Protein AF-A0A842UZA4-F1 (afdb_monomer)

Foldseek 3Di:
DADPVLVVVQQVVCVVVVHDDDVVNSVVVSVVVVVLVVQQCVVCVVVVHPDRDPVSD

Mean predicted aligned error: 4.27 Å

Radius of gyration: 14.33 Å; Cα contacts (8 Å, |Δi|>4): 37; chains: 1; bounding box: 36×19×32 Å

Sequence (57 aa):
MADLLVKKACKEFAKTMDKRFPDSTVEALDALVKEIIRKANVRTSENGRKTITSYDL

Structure (mmCIF, N/CA/C/O backbone):
data_AF-A0A842UZA4-F1
#
_entry.id   AF-A0A842UZA4-F1
#
loop_
_atom_site.group_PDB
_atom_site.id
_atom_site.type_symbol
_atom_site.label_atom_id
_atom_site.label_alt_id
_atom_site.label_comp_id
_atom_site.label_asym_id
_atom_site.label_entity_id
_atom_site.label_seq_id
_atom_site.pdbx_PDB_ins_code
_atom_site.Cartn_x
_atom_site.Cartn_y
_atom_site.Cartn_z
_atom_site.occupancy
_atom_site.B_iso_or_equiv
_atom_site.a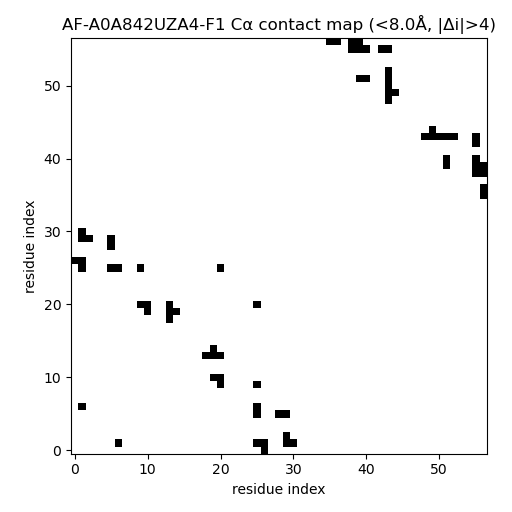uth_seq_id
_atom_site.auth_comp_id
_atom_site.auth_asym_id
_atom_site.auth_atom_id
_atom_site.pdbx_PDB_model_num
ATOM 1 N N . MET A 1 1 ? -0.099 10.850 -8.791 1.00 59.94 1 MET A N 1
ATOM 2 C CA . MET A 1 1 ? 1.287 10.940 -8.294 1.00 59.94 1 MET A CA 1
ATOM 3 C C . MET A 1 1 ? 1.428 10.051 -7.076 1.00 59.94 1 MET A C 1
ATOM 5 O O . MET A 1 1 ? 0.709 10.263 -6.104 1.00 59.94 1 MET A O 1
ATOM 9 N N . ALA A 1 2 ? 2.322 9.068 -7.152 1.00 61.59 2 ALA A N 1
ATOM 10 C CA . ALA A 1 2 ? 2.752 8.289 -5.994 1.00 61.59 2 ALA A CA 1
ATOM 11 C C . ALA A 1 2 ? 3.387 9.190 -4.925 1.00 61.59 2 ALA A C 1
ATOM 13 O O . ALA A 1 2 ? 4.018 10.196 -5.266 1.00 61.59 2 ALA A O 1
ATOM 14 N N . ASP A 1 3 ? 3.250 8.816 -3.652 1.00 75.19 3 ASP A N 1
ATOM 15 C CA . ASP A 1 3 ? 3.897 9.535 -2.556 1.00 75.19 3 ASP A CA 1
ATOM 16 C C . ASP A 1 3 ? 5.432 9.519 -2.722 1.00 75.19 3 ASP A C 1
ATOM 18 O O . ASP A 1 3 ? 6.027 8.527 -3.169 1.00 75.19 3 ASP A O 1
ATOM 22 N N . LEU A 1 4 ? 6.094 10.622 -2.358 1.00 65.44 4 LEU A N 1
ATOM 23 C CA . LEU A 1 4 ? 7.550 10.758 -2.424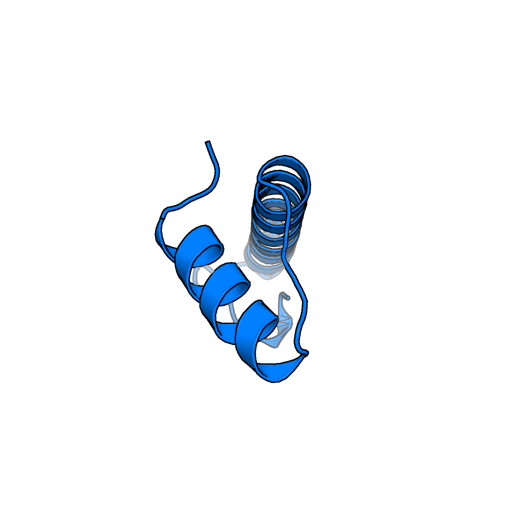 1.00 65.44 4 LEU A CA 1
ATOM 24 C C . LEU A 1 4 ? 8.250 9.656 -1.605 1.00 65.44 4 LEU A C 1
ATOM 26 O O . LEU A 1 4 ? 9.323 9.191 -2.001 1.00 65.44 4 LEU A O 1
ATOM 30 N N . LE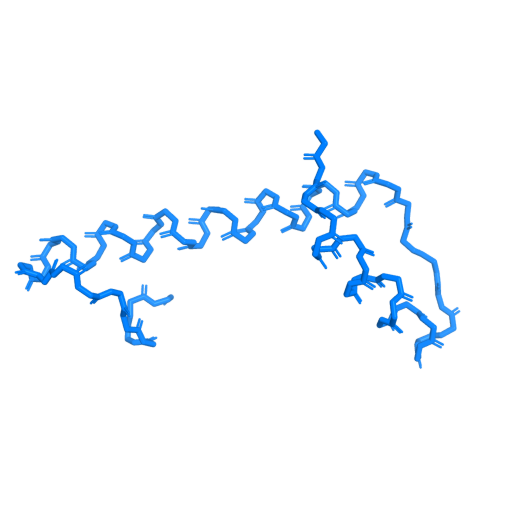U A 1 5 ? 7.618 9.195 -0.517 1.00 71.12 5 LEU A N 1
ATOM 31 C CA . LEU A 1 5 ? 8.097 8.090 0.319 1.00 71.12 5 LEU A CA 1
ATOM 32 C C . LEU A 1 5 ? 8.147 6.756 -0.443 1.00 71.12 5 LEU A C 1
ATOM 34 O O . LEU A 1 5 ? 9.192 6.100 -0.449 1.00 71.12 5 LEU A O 1
ATOM 38 N N . VAL A 1 6 ? 7.070 6.387 -1.149 1.00 79.81 6 VAL A N 1
ATOM 39 C CA . VAL A 1 6 ? 7.009 5.153 -1.958 1.00 79.81 6 VAL A CA 1
ATOM 40 C C . VAL A 1 6 ? 8.021 5.229 -3.099 1.00 79.81 6 VAL A C 1
ATOM 42 O O . VAL A 1 6 ? 8.789 4.295 -3.323 1.00 79.81 6 VAL A O 1
ATOM 45 N N . LYS A 1 7 ? 8.119 6.384 -3.767 1.00 84.12 7 LYS A N 1
ATOM 46 C CA . LYS A 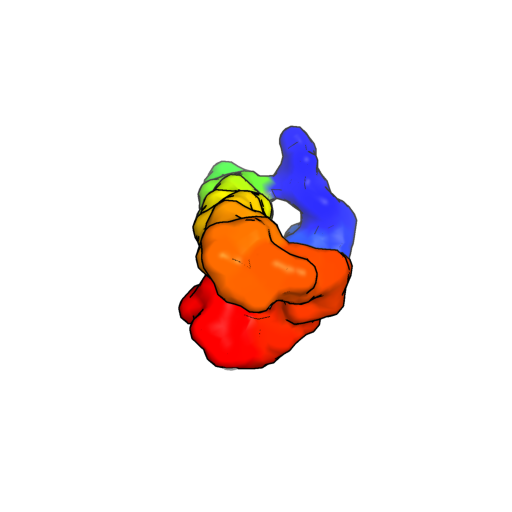1 7 ? 9.073 6.587 -4.864 1.00 84.12 7 LYS A CA 1
ATOM 47 C C . LYS A 1 7 ? 10.529 6.441 -4.419 1.00 84.12 7 LYS A C 1
ATOM 49 O O . LYS A 1 7 ? 11.328 5.858 -5.157 1.00 84.12 7 LYS A O 1
ATOM 54 N N . LYS A 1 8 ? 10.894 6.954 -3.239 1.00 86.62 8 LYS A N 1
ATOM 55 C CA . LYS A 1 8 ? 12.252 6.810 -2.693 1.00 86.62 8 LYS A CA 1
ATOM 56 C C . LYS A 1 8 ? 12.556 5.354 -2.339 1.00 86.62 8 LYS A C 1
ATOM 58 O O . LYS A 1 8 ? 13.568 4.839 -2.810 1.00 86.62 8 LYS A O 1
ATOM 63 N N . ALA A 1 9 ? 11.656 4.685 -1.615 1.00 88.75 9 ALA A N 1
ATOM 64 C CA . ALA A 1 9 ? 11.817 3.283 -1.235 1.00 88.75 9 ALA A CA 1
ATOM 65 C C . ALA A 1 9 ? 11.957 2.371 -2.464 1.00 88.75 9 ALA A C 1
ATOM 67 O O . ALA A 1 9 ? 12.895 1.580 -2.544 1.00 88.75 9 ALA A O 1
ATOM 68 N N . CYS A 1 10 ? 11.101 2.547 -3.478 1.00 87.69 10 CYS A N 1
ATOM 69 C CA . CYS A 1 10 ? 11.201 1.811 -4.737 1.00 87.69 10 CYS A CA 1
ATOM 70 C C . CYS A 1 10 ? 12.560 2.021 -5.413 1.00 87.69 10 CYS A C 1
ATOM 72 O O . CYS A 1 10 ? 13.183 1.056 -5.846 1.00 87.69 10 CYS A O 1
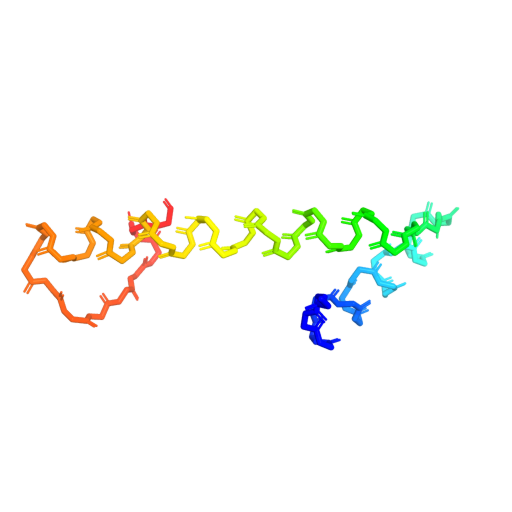ATOM 74 N N . LYS A 1 11 ? 13.052 3.264 -5.496 1.00 85.62 11 LYS A N 1
ATOM 75 C CA . LYS A 1 11 ? 14.352 3.562 -6.120 1.00 85.62 11 LYS A CA 1
ATOM 76 C C . LYS A 1 11 ? 15.531 2.973 -5.349 1.00 85.62 11 LYS A C 1
ATOM 78 O O . LYS A 1 11 ? 16.484 2.525 -5.980 1.00 85.62 11 LYS A O 1
ATOM 83 N N . GLU A 1 12 ? 15.496 2.993 -4.021 1.00 90.62 12 GLU A N 1
ATOM 84 C CA . GLU A 1 12 ? 16.547 2.403 -3.187 1.00 90.62 12 GLU A CA 1
ATOM 85 C C . GLU A 1 12 ? 16.568 0.878 -3.322 1.00 90.62 12 GLU A C 1
ATOM 87 O O . GLU A 1 12 ? 17.630 0.308 -3.559 1.00 90.62 12 GLU A O 1
ATOM 92 N N . PHE A 1 13 ? 15.401 0.231 -3.303 1.00 90.25 13 PHE A N 1
ATOM 93 C CA . PHE A 1 13 ? 15.294 -1.217 -3.490 1.00 90.25 13 PHE A CA 1
ATOM 94 C C . PHE A 1 13 ? 15.668 -1.651 -4.913 1.00 90.25 13 PHE A C 1
ATOM 96 O O . PHE A 1 13 ? 16.304 -2.676 -5.114 1.00 90.25 13 PHE A O 1
ATOM 103 N N . ALA A 1 14 ? 15.333 -0.856 -5.932 1.00 90.62 14 ALA A N 1
ATOM 104 C CA . ALA A 1 14 ? 15.701 -1.163 -7.312 1.00 90.62 14 ALA A CA 1
ATOM 105 C C . ALA A 1 14 ? 17.225 -1.269 -7.499 1.00 90.62 14 ALA A C 1
ATOM 107 O O . ALA A 1 14 ? 17.690 -2.142 -8.229 1.00 90.62 14 ALA A O 1
ATOM 108 N N . LYS A 1 15 ? 18.001 -0.432 -6.790 1.00 89.56 15 LYS A N 1
ATOM 109 C CA . LYS A 1 15 ? 19.472 -0.463 -6.824 1.00 89.56 15 LYS A CA 1
ATOM 110 C C . LYS A 1 15 ? 20.046 -1.763 -6.269 1.00 89.56 15 LYS A C 1
ATOM 112 O O . LYS A 1 15 ? 21.030 -2.247 -6.811 1.00 89.56 15 LYS A O 1
ATOM 117 N N . THR A 1 16 ? 19.450 -2.335 -5.220 1.00 93.00 16 THR A N 1
ATOM 118 C CA . THR A 1 16 ? 19.936 -3.603 -4.641 1.00 93.00 16 THR A CA 1
ATOM 119 C C . THR A 1 16 ? 19.681 -4.796 -5.560 1.00 93.00 16 THR A C 1
ATOM 121 O O . THR A 1 16 ? 20.349 -5.816 -5.439 1.00 93.00 16 THR A O 1
ATOM 124 N N . MET A 1 17 ? 18.743 -4.657 -6.500 1.00 91.56 17 MET A N 1
ATOM 125 C CA . MET A 1 17 ? 18.379 -5.684 -7.476 1.00 91.56 17 MET A CA 1
ATOM 126 C C . MET A 1 17 ? 18.987 -5.455 -8.867 1.00 91.56 17 MET A C 1
ATOM 128 O O . MET A 1 17 ? 18.623 -6.179 -9.791 1.00 91.56 17 MET A O 1
ATOM 132 N N . ASP A 1 18 ? 19.830 -4.428 -9.033 1.00 91.94 18 ASP A N 1
ATOM 133 C CA . ASP A 1 18 ? 20.328 -3.953 -10.334 1.00 91.94 18 ASP A CA 1
ATOM 134 C C . ASP A 1 18 ? 19.202 -3.758 -11.376 1.00 91.94 18 ASP A C 1
ATOM 136 O O . ASP A 1 18 ? 19.276 -4.142 -12.543 1.00 91.94 18 ASP A O 1
ATOM 140 N N . LYS A 1 19 ? 18.075 -3.196 -10.925 1.00 90.56 19 LYS A N 1
ATOM 141 C CA . LYS A 1 19 ? 16.866 -2.965 -11.728 1.00 90.56 19 LYS A CA 1
ATOM 142 C C . LYS A 1 19 ? 16.456 -1.496 -11.682 1.00 90.56 19 LYS A C 1
ATOM 144 O O . LYS A 1 19 ? 16.958 -0.691 -10.900 1.00 90.56 19 LYS A O 1
ATOM 149 N N . ARG A 1 20 ? 15.495 -1.130 -12.533 1.00 88.69 20 ARG A N 1
ATOM 150 C CA . ARG A 1 20 ? 14.813 0.172 -12.506 1.00 88.69 20 ARG A CA 1
ATOM 151 C C . ARG A 1 20 ? 13.309 -0.050 -12.443 1.00 88.69 20 ARG A C 1
ATOM 153 O O . ARG A 1 20 ? 12.793 -0.909 -13.152 1.00 88.69 20 ARG A O 1
ATOM 160 N N . PHE A 1 21 ? 12.617 0.751 -11.640 1.00 87.69 21 PHE A N 1
ATOM 161 C CA . PHE A 1 21 ? 11.159 0.817 -11.681 1.00 87.69 21 PHE A CA 1
ATOM 162 C C . PHE A 1 21 ? 10.723 1.988 -12.561 1.00 87.69 21 PHE A C 1
ATOM 164 O O . PHE A 1 21 ? 11.149 3.117 -12.296 1.00 87.69 21 PHE A O 1
ATOM 171 N N . PRO A 1 22 ? 9.894 1.755 -13.592 1.00 90.88 22 PRO A N 1
ATOM 172 C CA . PRO A 1 22 ? 9.232 2.847 -14.287 1.00 90.88 22 PRO A CA 1
ATOM 173 C C . PRO A 1 22 ? 8.224 3.523 -13.349 1.00 90.88 22 PRO A C 1
ATOM 175 O O . PRO A 1 22 ? 7.723 2.904 -12.406 1.00 90.88 22 PRO A O 1
ATOM 178 N N . ASP A 1 23 ? 7.910 4.793 -13.612 1.00 87.94 23 ASP A N 1
ATOM 179 C CA . ASP A 1 23 ? 7.007 5.574 -12.754 1.00 87.94 23 ASP A CA 1
ATOM 180 C C . ASP A 1 23 ? 5.619 4.915 -12.623 1.00 87.94 23 ASP A C 1
ATOM 182 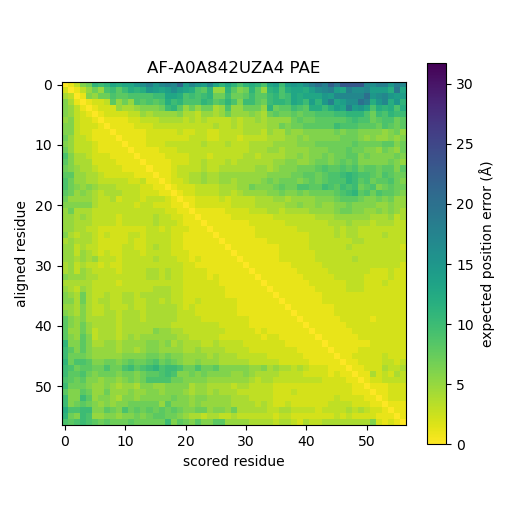O O . ASP A 1 23 ? 5.066 4.896 -11.528 1.00 87.94 23 ASP A O 1
ATOM 186 N N . SER A 1 24 ? 5.109 4.264 -13.676 1.00 91.88 24 SER A N 1
ATOM 187 C CA . SER A 1 24 ? 3.844 3.513 -13.632 1.00 91.88 24 SER A CA 1
ATOM 188 C C . SER A 1 24 ? 3.856 2.355 -12.627 1.00 91.88 24 SER A C 1
ATOM 190 O O . SER A 1 24 ? 2.853 2.100 -11.964 1.00 91.88 24 SER A O 1
ATOM 192 N N . THR A 1 25 ? 4.990 1.668 -12.455 1.00 91.00 25 THR A N 1
ATOM 193 C CA . THR A 1 25 ? 5.131 0.621 -11.431 1.00 91.00 25 THR A CA 1
ATOM 194 C C . THR A 1 25 ? 5.150 1.220 -10.030 1.00 91.00 25 THR A C 1
ATOM 196 O O . THR A 1 25 ? 4.553 0.654 -9.120 1.00 91.00 25 THR A O 1
ATOM 199 N N . VAL A 1 26 ? 5.795 2.376 -9.846 1.00 89.94 26 VAL A N 1
ATOM 200 C CA . VAL A 1 26 ? 5.792 3.087 -8.558 1.00 89.94 26 VAL A CA 1
ATOM 201 C C . VAL A 1 26 ? 4.372 3.529 -8.190 1.00 89.94 26 VAL A C 1
ATOM 203 O O . VAL A 1 26 ? 3.964 3.386 -7.041 1.00 89.94 26 VAL A O 1
ATOM 206 N N . GLU A 1 27 ? 3.595 4.010 -9.161 1.00 90.31 27 GLU A N 1
ATOM 207 C CA . GLU A 1 27 ? 2.187 4.373 -8.963 1.00 90.31 27 GLU A CA 1
ATOM 208 C C . GLU A 1 27 ? 1.303 3.165 -8.645 1.00 90.31 27 GLU A C 1
ATOM 21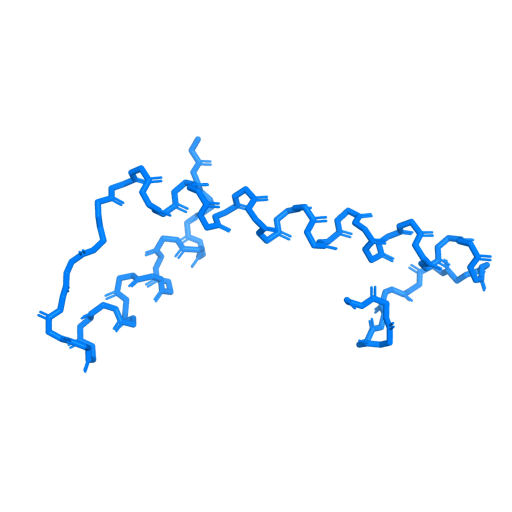0 O O . GLU A 1 27 ? 0.460 3.246 -7.752 1.00 90.31 27 GLU A O 1
ATOM 215 N N . ALA A 1 28 ? 1.524 2.028 -9.306 1.00 90.50 28 ALA A N 1
ATOM 216 C CA . ALA A 1 28 ? 0.811 0.792 -8.994 1.00 90.50 28 ALA A CA 1
ATOM 217 C C . ALA A 1 28 ? 1.115 0.289 -7.571 1.00 90.50 28 ALA A C 1
ATOM 219 O O . ALA A 1 28 ? 0.206 -0.138 -6.859 1.00 90.50 28 ALA A O 1
ATOM 220 N N . LEU A 1 29 ? 2.374 0.376 -7.128 1.00 90.44 29 LEU A N 1
ATOM 221 C CA . LEU A 1 29 ? 2.766 0.016 -5.762 1.00 90.44 29 LEU A CA 1
ATOM 222 C C . LEU A 1 29 ? 2.138 0.951 -4.720 1.00 90.44 29 LEU A C 1
ATOM 224 O O . LEU A 1 29 ? 1.640 0.478 -3.701 1.00 90.44 29 LEU A O 1
ATOM 228 N N . ASP A 1 30 ? 2.105 2.258 -4.984 1.00 89.50 30 ASP A N 1
ATOM 229 C CA . ASP A 1 30 ? 1.424 3.237 -4.127 1.00 89.50 30 ASP A CA 1
ATOM 230 C C . ASP A 1 30 ? -0.081 2.941 -4.003 1.00 89.50 30 ASP A C 1
ATOM 232 O O . ASP A 1 30 ? -0.634 2.950 -2.900 1.00 89.50 30 ASP A O 1
ATOM 236 N N . ALA A 1 31 ? -0.737 2.604 -5.117 1.00 90.81 31 ALA A N 1
ATOM 237 C CA . ALA A 1 31 ? -2.142 2.206 -5.121 1.00 90.81 31 ALA A CA 1
ATOM 238 C C . ALA A 1 31 ? -2.383 0.929 -4.298 1.00 90.81 31 ALA A C 1
ATOM 240 O O . ALA A 1 31 ? -3.321 0.890 -3.499 1.00 90.81 31 ALA A O 1
ATOM 241 N N . LEU A 1 32 ? -1.512 -0.076 -4.438 1.00 91.62 32 LEU A N 1
ATOM 242 C CA . LEU A 1 32 ? -1.592 -1.324 -3.678 1.00 91.62 32 LEU A CA 1
ATOM 243 C C . LEU A 1 32 ? -1.461 -1.076 -2.169 1.00 91.62 32 LEU A C 1
ATOM 245 O O . LEU A 1 32 ? -2.277 -1.566 -1.390 1.00 91.62 32 LEU A O 1
ATOM 249 N N . VAL A 1 33 ? -0.480 -0.274 -1.746 1.00 90.88 33 VAL A N 1
ATOM 250 C CA . VAL A 1 33 ? -0.291 0.075 -0.328 1.00 90.88 33 VAL A CA 1
ATOM 251 C C . VAL A 1 33 ? -1.526 0.787 0.228 1.00 90.88 33 VAL A C 1
ATOM 253 O O . VAL A 1 33 ? -2.012 0.437 1.304 1.00 90.88 33 VAL A O 1
ATOM 256 N N . LYS A 1 34 ? -2.094 1.742 -0.516 1.00 91.75 34 LYS A N 1
ATOM 257 C CA . LYS A 1 34 ? -3.329 2.439 -0.118 1.00 91.75 34 LYS A CA 1
ATOM 258 C C . LYS A 1 34 ? -4.524 1.495 -0.008 1.00 91.75 34 LYS A C 1
ATOM 260 O O . LYS A 1 34 ? -5.363 1.679 0.874 1.00 91.75 34 LYS A O 1
ATOM 265 N N . GLU A 1 35 ? -4.618 0.492 -0.876 1.00 93.31 35 GLU A N 1
ATOM 266 C CA . GLU A 1 35 ? -5.666 -0.526 -0.797 1.00 93.31 35 GLU A CA 1
ATOM 267 C C . GLU A 1 35 ? -5.526 -1.390 0.462 1.00 93.31 35 GLU A C 1
ATOM 269 O O . GLU A 1 35 ? -6.520 -1.594 1.163 1.00 93.31 35 GLU A O 1
ATOM 274 N N . ILE A 1 36 ? -4.308 -1.835 0.788 1.00 93.50 36 ILE A N 1
ATOM 275 C CA . ILE A 1 36 ? -4.017 -2.593 2.015 1.00 93.50 36 ILE A CA 1
ATOM 276 C C . ILE A 1 36 ? -4.414 -1.771 3.247 1.00 93.50 36 ILE A C 1
ATOM 278 O O . ILE A 1 36 ? -5.172 -2.252 4.086 1.00 93.50 36 ILE A O 1
ATOM 282 N N . ILE A 1 37 ? -4.005 -0.499 3.318 1.00 92.94 37 ILE A N 1
ATOM 283 C CA . ILE A 1 37 ? -4.368 0.400 4.427 1.00 92.94 37 ILE A CA 1
ATOM 284 C C . ILE A 1 37 ? -5.889 0.570 4.527 1.00 92.94 37 ILE A C 1
ATOM 286 O O . ILE A 1 37 ? -6.443 0.551 5.627 1.00 92.94 37 ILE A O 1
ATOM 290 N N . ARG A 1 38 ? -6.593 0.700 3.395 1.00 94.62 38 ARG A N 1
ATOM 291 C CA . ARG A 1 38 ? -8.059 0.809 3.387 1.00 94.62 38 ARG A CA 1
ATOM 292 C C . ARG A 1 38 ? -8.713 -0.451 3.959 1.00 94.62 38 ARG A C 1
ATOM 294 O O . ARG A 1 38 ? -9.613 -0.326 4.785 1.00 94.62 38 ARG A O 1
ATOM 301 N N . LYS A 1 39 ? -8.262 -1.643 3.555 1.00 95.38 39 LYS A N 1
ATOM 302 C CA . LYS A 1 39 ? -8.767 -2.923 4.084 1.00 95.38 39 LYS A CA 1
ATOM 303 C C . LYS A 1 39 ? -8.484 -3.059 5.578 1.00 95.38 39 LYS A C 1
ATOM 305 O O . LYS A 1 39 ? -9.384 -3.421 6.333 1.00 95.38 39 LYS A O 1
ATOM 310 N N . ALA A 1 40 ? -7.283 -2.686 6.011 1.00 94.81 40 ALA A N 1
ATOM 311 C CA . ALA A 1 40 ? -6.916 -2.691 7.419 1.00 94.81 40 ALA A CA 1
ATOM 312 C C . ALA A 1 40 ? -7.791 -1.741 8.245 1.00 94.81 40 ALA A C 1
ATOM 314 O O . ALA A 1 40 ? -8.257 -2.105 9.322 1.00 94.81 40 ALA A O 1
ATOM 315 N N . ASN A 1 41 ? -8.101 -0.553 7.723 1.00 95.50 41 ASN A N 1
ATOM 316 C CA . ASN A 1 41 ? -9.008 0.381 8.383 1.00 95.50 41 ASN A CA 1
ATOM 317 C C . ASN A 1 41 ? -10.431 -0.187 8.536 1.00 95.50 41 ASN A C 1
ATOM 319 O O . ASN A 1 41 ? -11.051 -0.006 9.585 1.00 95.50 41 ASN A O 1
ATOM 323 N N . VAL A 1 42 ? -10.934 -0.901 7.522 1.00 96.12 42 VAL A N 1
ATOM 324 C CA . VAL A 1 42 ? -12.238 -1.583 7.590 1.00 96.12 42 VAL A CA 1
ATOM 325 C C . VAL A 1 42 ? -12.232 -2.628 8.704 1.00 96.12 42 VAL A C 1
ATOM 327 O O . VAL A 1 42 ? -13.033 -2.515 9.626 1.00 96.12 42 VAL A O 1
ATOM 330 N N . ARG A 1 43 ? -11.269 -3.557 8.704 1.00 95.44 43 ARG A N 1
ATOM 331 C CA . ARG A 1 43 ? -11.142 -4.593 9.749 1.00 95.44 43 ARG A CA 1
ATOM 332 C C . ARG A 1 43 ? -10.966 -4.004 11.148 1.00 95.44 43 ARG A C 1
ATOM 334 O O . ARG A 1 43 ? -11.532 -4.498 12.119 1.00 95.44 43 ARG A O 1
ATOM 341 N N . THR A 1 44 ? -10.203 -2.920 11.261 1.00 96.50 44 THR A N 1
ATOM 342 C CA . THR A 1 44 ? -10.007 -2.211 12.533 1.00 96.50 44 THR A CA 1
ATOM 343 C C . THR A 1 44 ? -11.337 -1.667 13.057 1.00 96.50 44 THR A C 1
ATOM 345 O O . THR A 1 44 ? -11.652 -1.831 14.237 1.00 96.50 44 THR A O 1
ATOM 348 N N . SER A 1 45 ? -12.135 -1.074 12.163 1.00 94.56 45 SER A N 1
ATOM 349 C CA . SER A 1 45 ? -13.457 -0.522 12.473 1.00 94.56 45 SER A CA 1
ATOM 350 C C . SER A 1 45 ? -14.467 -1.616 12.829 1.00 94.56 45 SER A C 1
ATOM 352 O O . SER A 1 45 ? -15.211 -1.459 13.794 1.00 94.56 45 SER A O 1
ATOM 354 N N . GLU A 1 46 ? -14.458 -2.743 12.111 1.00 94.56 46 GLU A N 1
ATOM 355 C CA . GLU A 1 46 ? -15.281 -3.928 12.408 1.00 94.56 46 GLU A CA 1
ATOM 356 C C . GLU A 1 46 ? -14.969 -4.506 13.794 1.00 94.56 46 GLU A C 1
ATOM 358 O O . GLU A 1 46 ? -15.866 -4.940 14.510 1.00 94.56 46 GLU A O 1
ATOM 363 N N . ASN A 1 47 ? -13.705 -4.429 14.214 1.00 92.56 47 ASN A N 1
ATOM 364 C CA . ASN A 1 47 ? -13.256 -4.823 15.547 1.00 92.56 47 ASN A CA 1
ATOM 365 C C . ASN A 1 47 ? -13.482 -3.739 16.623 1.00 92.56 47 ASN A C 1
ATOM 367 O O . ASN A 1 47 ? -12.994 -3.885 17.744 1.00 92.56 47 ASN A O 1
ATOM 371 N N . GLY A 1 48 ? -14.160 -2.630 16.300 1.00 94.88 48 GLY A N 1
ATOM 372 C CA . GLY A 1 48 ? -14.455 -1.536 17.234 1.00 94.88 48 GLY A CA 1
ATOM 373 C C . GLY A 1 48 ? -13.227 -0.750 17.705 1.00 94.88 48 GLY A C 1
ATOM 374 O O . GLY A 1 48 ? -13.296 -0.013 18.691 1.00 94.88 48 GLY A O 1
ATOM 375 N N . ARG A 1 49 ? -12.084 -0.903 17.030 1.00 95.56 49 ARG A N 1
ATOM 376 C CA . ARG A 1 49 ? -10.828 -0.231 17.375 1.00 95.56 49 ARG A CA 1
ATOM 377 C C . ARG A 1 49 ? -10.654 1.044 16.550 1.00 95.56 49 ARG A C 1
ATOM 379 O O . ARG A 1 49 ? -11.209 1.193 15.468 1.00 95.56 49 ARG A O 1
ATOM 386 N N . LYS A 1 50 ? -9.852 1.977 17.073 1.00 93.69 50 LYS A N 1
ATOM 387 C CA . LYS A 1 50 ? -9.406 3.193 16.356 1.00 93.69 50 LYS A CA 1
ATOM 388 C C . LYS A 1 50 ? -7.937 3.145 15.937 1.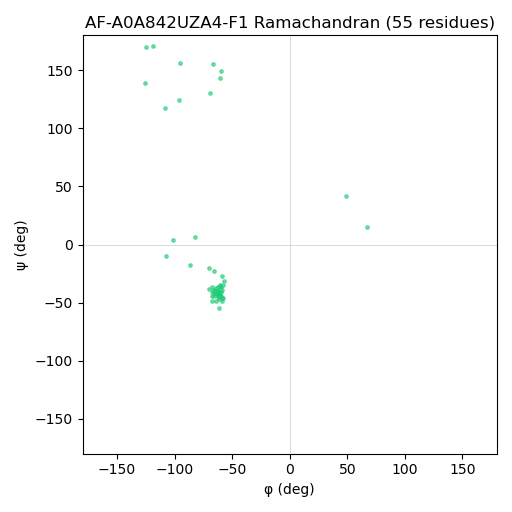00 93.69 50 LYS A C 1
ATOM 390 O O . LYS A 1 50 ? -7.483 4.002 15.188 1.00 93.69 50 LYS A O 1
ATOM 395 N N . THR A 1 51 ? -7.203 2.152 16.429 1.00 95.06 51 THR A N 1
ATOM 396 C CA . THR A 1 51 ? -5.781 1.962 16.149 1.00 95.06 51 THR A CA 1
ATOM 397 C C . THR A 1 51 ? -5.623 0.760 15.235 1.00 95.06 51 THR A C 1
ATOM 399 O O . THR A 1 51 ? -5.968 -0.356 15.635 1.00 95.06 51 THR A O 1
ATOM 402 N N . ILE A 1 52 ? -5.102 0.999 14.029 1.00 93.62 52 ILE A N 1
ATOM 403 C CA . ILE A 1 52 ? -4.721 -0.059 13.088 1.00 93.62 52 ILE A CA 1
ATOM 404 C C . ILE A 1 52 ? -3.506 -0.786 13.664 1.00 93.62 52 ILE A C 1
ATOM 406 O O . ILE A 1 52 ? -2.528 -0.156 14.069 1.00 93.62 52 ILE A O 1
ATOM 410 N N . THR A 1 53 ? -3.573 -2.110 13.707 1.00 93.81 53 THR A N 1
ATOM 411 C CA . THR A 1 53 ? -2.498 -2.979 14.196 1.00 93.81 53 THR A CA 1
ATOM 412 C C . THR A 1 53 ? -2.022 -3.915 13.092 1.00 93.81 53 THR A C 1
ATOM 414 O O . THR A 1 53 ? -2.647 -4.022 12.040 1.00 93.81 53 THR A O 1
ATOM 417 N N . SER A 1 54 ? -0.928 -4.635 13.335 1.00 92.31 54 SER A N 1
ATOM 418 C CA . SER A 1 54 ? -0.430 -5.653 12.403 1.00 92.31 54 SER A CA 1
ATOM 419 C C . SER A 1 54 ? -1.444 -6.763 12.116 1.00 92.31 54 SER A C 1
ATOM 421 O O . SER A 1 54 ? -1.408 -7.333 11.033 1.00 92.31 54 SER A O 1
ATOM 423 N N . TYR A 1 55 ? -2.364 -7.042 13.045 1.00 88.88 55 TYR A N 1
ATOM 424 C CA . TYR A 1 55 ? -3.449 -8.007 12.850 1.00 88.88 55 TYR A CA 1
ATOM 425 C C . TYR A 1 55 ? -4.461 -7.568 11.777 1.00 88.88 55 TYR A C 1
ATOM 427 O O . TYR A 1 55 ? -5.162 -8.399 11.209 1.00 88.88 55 TYR A O 1
ATOM 435 N N . ASP A 1 56 ? -4.550 -6.266 11.495 1.00 89.50 56 ASP A N 1
ATOM 436 C CA . ASP A 1 56 ? -5.515 -5.722 10.540 1.00 89.50 56 ASP A CA 1
ATOM 437 C C . ASP A 1 56 ? -5.003 -5.730 9.093 1.00 89.50 56 ASP A C 1
ATOM 439 O O . ASP A 1 56 ? -5.815 -5.610 8.174 1.00 89.50 56 ASP A O 1
ATOM 443 N N . LEU A 1 57 ? -3.688 -5.862 8.880 1.00 84.88 57 LEU A N 1
ATOM 444 C CA . LEU A 1 57 ? -3.044 -5.771 7.561 1.00 84.88 57 LEU A CA 1
ATOM 445 C C . LEU A 1 57 ? -3.432 -6.908 6.600 1.00 84.88 57 LEU A C 1
ATOM 447 O O . LEU A 1 57 ? -3.717 -8.045 7.038 1.00 84.88 57 LEU A O 1
#

Nearest PDB structures (foldseek):
  9f2c-assembly1_D  TM=8.708E-01  e=2.037E-02  Thermococcus kodakarensis
  8fvx-assembly1_A  TM=8.512E-01  e=3.746E-02  Bdellovibrio bacteriovorus HD100
  9f0e-assembly1_A  TM=8.359E-01  e=8.437E-02  Bdellovibrio bacteriovorus HD100
  5xm0-assembly1_A  TM=6.435E-01  e=9.660E-02  Mus musculus
  7nky-assembly1_a  TM=6.074E-01  e=2.491E-01  Xenopus laevis

pLDDT: mean 89.12, std 7.85, range [59.94, 9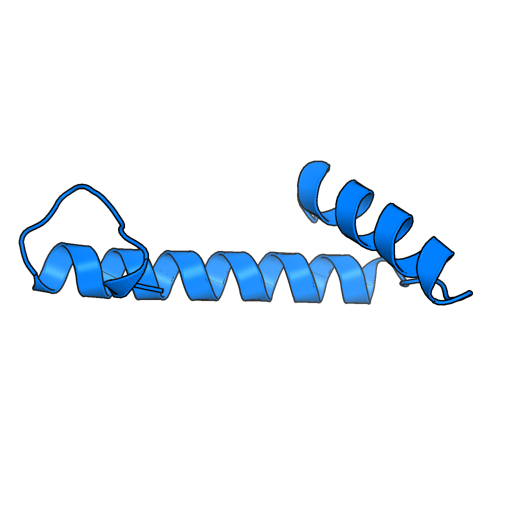6.5]

Solvent-accessible surface area (backbone atoms only — not comparable to full-atom values): 3338 Å² total; per-residue (Å²): 131,52,53,72,66,57,49,49,52,53,55,57,54,20,58,81,66,80,51,80,77,56,70,71,56,44,37,52,51,41,52,50,53,53,49,48,53,52,52,13,52,50,50,20,49,75,69,75,41,91,66,78,50,83,87,32,102

Secondary structure (DSSP, 8-state):
---HHHHHHHHHHHHHTT----HHHHHHHHHHHHHHHHHHHHHHHHTT-SS--GGG-